Protein AF-A0A2H1WPH6-F1 (afdb_monomer)

Sequence (112 aa):
ERARAAAMGYDDPTCENVEATTVSFHKCLKEILSRVKCPWAAAIAYHQVIRLLDYPSSGPNKERLGIMVASHNEDTVRYAIQLMKEHDIKPEDKVVCFGQLLGMCDHITFPL

Radius of gyration: 18.38 Å; Cα contacts (8 Å, |Δi|>4): 73; chains: 1; bounding box: 43×42×44 Å

Secondary structure (DSSP, 8-state):
-HHHHHHHTS---S-SSHHHHHHHHHHHHHHHHHHHT--HHHHGGGHHHHTTS-----SS------EEEE---HHHHHHHHHHHHHTT--GGG--EEEE--TTS-HHHHTT-

Foldseek 3Di:
DVVVCVVVVHDDPDQPDPVSVLVVLLVVLLVQLVPQPPDVVVCVVVVPPCVVVPDDDDDPDDPHAADEAEDLPLVSVVSNVVSCVVSVNDVVVNRY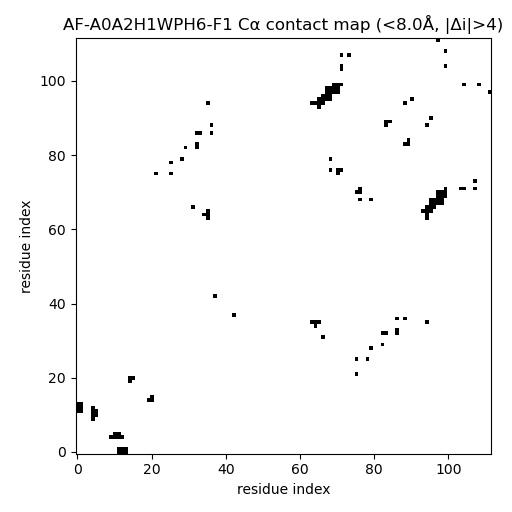HYHYDPPPNVVSVVVD

Solvent-accessible surface area (backbone atoms only — not comparable to full-atom values): 7209 Å² total; per-residue (Å²): 106,63,73,56,20,65,74,70,74,49,79,65,88,64,63,94,45,71,65,53,40,49,53,51,50,53,52,51,52,53,57,52,56,65,60,55,68,62,54,71,78,66,52,57,80,58,46,83,65,58,69,75,64,83,68,93,71,82,71,96,66,80,84,75,61,68,48,72,52,71,57,87,50,64,69,59,51,53,49,50,56,48,51,29,58,76,61,70,55,50,82,88,70,67,37,72,48,78,39,72,63,90,94,51,63,56,88,62,58,71,80,106

pLDDT: mean 82.09, std 20.55, range [41.25, 98.0]

Mean predicted aligned error: 8.99 Å

InterPro domains:
  IPR002872 Proline dehydrogenase domain [PF01619] (1-111)
  IPR015659 Proline oxidase family [PTHR13914] (1-112)
  IPR029041 FAD-linked oxidoreductase-like [SSF51730] (1-112)

Structure (mmCIF, N/CA/C/O backbone):
data_AF-A0A2H1WPH6-F1
#
_entry.id   AF-A0A2H1WPH6-F1
#
loop_
_atom_site.group_PDB
_atom_site.id
_atom_site.type_symbol
_atom_site.label_atom_id
_atom_site.label_alt_id
_atom_site.label_comp_id
_atom_site.label_asym_id
_atom_site.label_entity_id
_atom_site.label_seq_id
_atom_site.pdbx_PDB_ins_code
_atom_site.Cartn_x
_atom_site.Cartn_y
_atom_site.Cartn_z
_atom_site.occupancy
_atom_site.B_iso_or_equiv
_atom_site.auth_seq_id
_atom_site.auth_comp_id
_atom_site.auth_asym_id
_atom_site.auth_atom_id
_atom_site.pdbx_PDB_model_num
ATOM 1 N N . GLU A 1 1 ? 6.358 -6.375 -17.760 1.00 93.50 1 GLU A N 1
ATOM 2 C CA . GLU A 1 1 ? 6.005 -5.038 -18.297 1.00 93.50 1 GLU A CA 1
ATOM 3 C C . GLU A 1 1 ? 7.098 -4.349 -19.099 1.00 93.50 1 GLU A C 1
ATOM 5 O O . GLU A 1 1 ? 6.893 -4.204 -20.293 1.00 93.50 1 GLU A O 1
ATOM 10 N N . ARG A 1 2 ? 8.261 -3.985 -18.546 1.00 95.62 2 ARG A N 1
ATOM 11 C CA . ARG A 1 2 ? 9.302 -3.263 -19.317 1.00 95.62 2 ARG A CA 1
ATOM 12 C C . ARG A 1 2 ? 9.724 -3.947 -20.622 1.00 95.62 2 ARG A C 1
ATOM 14 O O . ARG A 1 2 ? 9.728 -3.332 -21.680 1.00 95.62 2 ARG A O 1
ATOM 21 N N . ALA A 1 3 ? 9.994 -5.253 -20.559 1.00 96.94 3 ALA A N 1
ATOM 22 C CA . ALA A 1 3 ? 10.317 -6.053 -21.744 1.00 96.94 3 ALA A CA 1
ATOM 23 C C . ALA A 1 3 ? 9.179 -6.055 -22.786 1.00 96.94 3 ALA A C 1
ATOM 25 O O . ALA A 1 3 ? 9.438 -6.048 -23.984 1.00 96.94 3 ALA A O 1
ATOM 26 N N . ARG A 1 4 ? 7.919 -6.015 -22.329 1.00 96.94 4 ARG A N 1
ATOM 27 C CA . ARG A 1 4 ? 6.733 -5.924 -23.193 1.00 96.94 4 ARG A CA 1
ATOM 28 C C . ARG A 1 4 ? 6.642 -4.550 -23.864 1.00 96.94 4 ARG A C 1
ATOM 30 O O . ARG A 1 4 ? 6.392 -4.497 -25.062 1.00 96.94 4 ARG A O 1
ATOM 37 N N . ALA A 1 5 ? 6.897 -3.473 -23.120 1.00 97.56 5 ALA A N 1
ATOM 38 C CA . ALA A 1 5 ? 6.926 -2.102 -23.634 1.00 97.56 5 ALA A CA 1
ATOM 39 C C . ALA A 1 5 ? 7.971 -1.936 -24.743 1.00 97.56 5 ALA A C 1
ATOM 41 O O . ALA A 1 5 ? 7.640 -1.496 -25.842 1.00 97.56 5 ALA A O 1
ATOM 42 N N . ALA A 1 6 ? 9.187 -2.439 -24.507 1.00 97.00 6 ALA A N 1
ATOM 43 C CA . ALA A 1 6 ? 10.256 -2.451 -25.504 1.00 97.00 6 ALA A CA 1
ATOM 44 C C . ALA A 1 6 ? 9.895 -3.266 -26.760 1.00 97.00 6 ALA A C 1
ATOM 46 O O . ALA A 1 6 ? 10.152 -2.818 -27.874 1.00 97.00 6 ALA A O 1
ATOM 47 N N . ALA A 1 7 ? 9.272 -4.439 -26.601 1.00 97.81 7 ALA A N 1
ATOM 48 C CA . ALA A 1 7 ? 8.879 -5.286 -27.730 1.00 97.81 7 ALA A CA 1
ATOM 49 C C . ALA A 1 7 ? 7.743 -4.688 -28.579 1.00 97.81 7 ALA A C 1
ATOM 51 O O . ALA A 1 7 ? 7.667 -4.950 -29.777 1.00 97.81 7 ALA A O 1
ATOM 52 N N . MET A 1 8 ? 6.850 -3.909 -27.965 1.00 97.12 8 MET A N 1
ATOM 53 C CA . MET A 1 8 ? 5.667 -3.336 -28.618 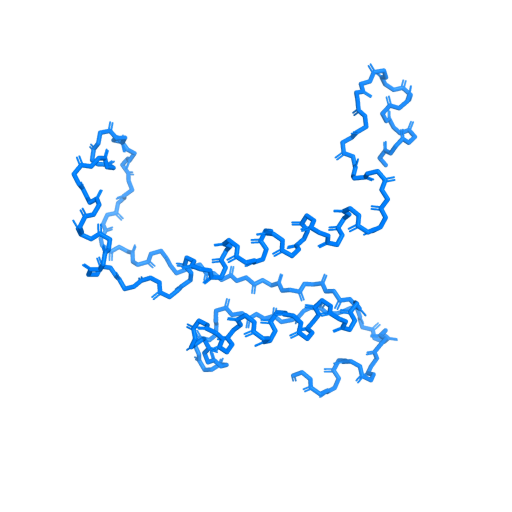1.00 97.12 8 MET A CA 1
ATOM 54 C C . MET A 1 8 ? 5.835 -1.860 -29.013 1.00 97.12 8 MET A C 1
ATOM 56 O O . MET A 1 8 ? 4.945 -1.311 -29.656 1.00 97.12 8 MET A O 1
ATOM 60 N N . GLY A 1 9 ? 6.946 -1.217 -28.638 1.00 97.25 9 GLY A N 1
ATOM 61 C CA . GLY A 1 9 ? 7.270 0.158 -29.023 1.00 97.25 9 GLY A CA 1
ATOM 62 C C . GLY A 1 9 ? 6.424 1.238 -28.341 1.00 97.25 9 GLY A C 1
ATOM 63 O O . GLY A 1 9 ? 6.202 2.284 -28.943 1.00 97.25 9 GLY A O 1
ATOM 64 N N . TYR A 1 10 ? 5.936 0.994 -27.120 1.00 97.56 10 TYR A N 1
ATOM 65 C CA . TYR A 1 10 ? 5.247 2.007 -26.309 1.00 97.56 10 TYR A CA 1
ATOM 66 C C . TYR A 1 10 ? 6.034 2.307 -25.026 1.00 97.56 10 TYR A C 1
ATOM 68 O O . TYR A 1 10 ? 6.897 1.524 -24.624 1.00 97.56 10 TYR A O 1
ATOM 76 N N . ASP A 1 11 ? 5.733 3.441 -24.391 1.00 97.06 11 ASP A N 1
ATOM 77 C CA . ASP A 1 11 ? 6.440 3.901 -23.193 1.00 97.06 11 ASP A CA 1
ATOM 78 C C . ASP A 1 11 ? 6.298 2.925 -22.016 1.00 97.06 11 ASP A C 1
ATOM 80 O O . ASP A 1 11 ? 5.245 2.325 -21.789 1.00 97.06 11 ASP A O 1
ATOM 84 N N . ASP A 1 12 ? 7.366 2.771 -21.232 1.00 96.56 12 ASP A N 1
ATOM 85 C CA . ASP A 1 12 ? 7.359 1.928 -20.037 1.00 96.56 12 ASP A CA 1
ATOM 86 C C . ASP A 1 12 ? 6.343 2.459 -19.006 1.00 96.56 12 ASP A C 1
ATOM 88 O O . ASP A 1 12 ? 6.509 3.570 -18.502 1.00 96.56 12 ASP A O 1
ATOM 92 N N . PRO A 1 13 ? 5.298 1.685 -18.652 1.00 95.94 13 PRO A N 1
ATOM 93 C CA . PRO A 1 13 ? 4.265 2.144 -17.730 1.00 95.94 13 PRO A CA 1
ATOM 94 C C . PRO A 1 13 ? 4.679 1.977 -16.261 1.00 95.94 13 PRO A C 1
ATOM 96 O O . PRO A 1 13 ? 3.915 2.326 -15.360 1.00 95.94 13 PRO A O 1
ATOM 99 N N . THR A 1 14 ? 5.835 1.364 -15.995 1.00 95.56 14 THR A N 1
ATOM 100 C CA . THR A 1 14 ? 6.304 1.092 -14.636 1.00 95.56 14 THR A CA 1
ATOM 101 C C . THR A 1 14 ? 7.135 2.248 -14.090 1.00 95.56 14 THR A C 1
ATOM 103 O O . THR A 1 14 ? 7.765 2.995 -14.831 1.00 95.56 14 THR A O 1
ATOM 106 N N . CYS A 1 15 ? 7.147 2.401 -12.765 1.00 96.38 15 CYS A N 1
ATOM 107 C CA . CYS A 1 15 ? 8.013 3.378 -12.108 1.00 96.38 15 CYS A CA 1
ATOM 108 C C . CYS A 1 15 ? 9.489 3.058 -12.374 1.00 96.38 15 CYS A C 1
ATOM 110 O O . CYS A 1 15 ? 9.861 1.886 -12.438 1.00 96.38 15 CYS A O 1
ATOM 112 N N . GLU A 1 16 ? 10.328 4.093 -12.453 1.00 95.50 16 GLU A N 1
ATOM 113 C CA . GLU A 1 16 ? 11.749 4.000 -12.817 1.00 95.50 16 GLU A CA 1
ATOM 114 C C . GLU A 1 16 ? 12.558 3.046 -11.927 1.00 95.50 16 GLU A C 1
ATOM 116 O O . GLU A 1 16 ? 13.401 2.310 -12.439 1.00 95.50 16 GLU A O 1
ATOM 121 N N . ASN A 1 17 ? 12.271 3.016 -10.624 1.00 96.31 17 ASN A N 1
ATOM 122 C CA . ASN A 1 17 ? 12.913 2.155 -9.633 1.00 96.31 17 ASN A CA 1
ATOM 123 C C . ASN A 1 17 ? 11.960 1.838 -8.459 1.00 96.31 17 ASN A C 1
ATOM 125 O O . ASN A 1 17 ? 10.783 2.229 -8.440 1.00 96.31 17 ASN A O 1
ATOM 129 N N . VAL A 1 18 ? 12.456 1.071 -7.486 1.00 94.88 18 VAL A N 1
ATOM 130 C CA . VAL A 1 18 ? 11.671 0.602 -6.333 1.00 94.88 18 VAL A CA 1
ATOM 131 C C . VAL A 1 18 ? 11.316 1.767 -5.403 1.00 94.88 18 VAL A C 1
ATOM 133 O O . VAL A 1 18 ? 10.210 1.821 -4.859 1.00 94.88 18 VAL A O 1
ATOM 136 N N . GLU A 1 19 ? 12.204 2.745 -5.273 1.00 96.94 19 GLU A N 1
ATOM 137 C CA . GLU A 1 19 ? 12.017 3.947 -4.463 1.00 96.94 19 GLU A CA 1
ATOM 138 C C . GLU A 1 19 ? 10.880 4.807 -5.030 1.00 96.94 19 GLU A C 1
ATOM 140 O O . GLU A 1 19 ? 9.953 5.173 -4.306 1.00 96.94 19 GLU A O 1
ATOM 145 N N . ALA A 1 20 ? 10.878 5.046 -6.344 1.00 97.69 20 ALA A N 1
ATOM 146 C CA . ALA A 1 20 ? 9.805 5.745 -7.048 1.00 97.69 20 ALA A CA 1
ATOM 147 C C . ALA A 1 20 ? 8.466 5.003 -6.918 1.00 97.69 20 ALA A C 1
ATOM 149 O O . ALA A 1 20 ? 7.421 5.629 -6.724 1.00 97.69 20 ALA A O 1
ATOM 150 N N . THR A 1 21 ? 8.499 3.667 -6.950 1.00 97.19 21 THR A N 1
ATOM 151 C CA . THR A 1 21 ? 7.311 2.835 -6.700 1.00 97.19 21 THR A CA 1
ATOM 152 C C . THR A 1 21 ? 6.788 3.041 -5.280 1.00 97.19 21 THR A C 1
ATOM 154 O O . THR A 1 21 ? 5.588 3.226 -5.093 1.00 97.19 21 THR A O 1
ATOM 157 N N . THR A 1 22 ? 7.679 3.075 -4.287 1.00 97.88 22 THR A N 1
ATOM 158 C CA . THR A 1 22 ? 7.328 3.305 -2.877 1.00 97.88 22 THR A CA 1
ATOM 159 C C . THR A 1 22 ? 6.699 4.683 -2.687 1.00 97.88 22 THR A C 1
ATOM 161 O O . THR A 1 22 ? 5.632 4.793 -2.086 1.00 97.88 22 THR A O 1
ATOM 164 N N . VAL A 1 23 ? 7.292 5.728 -3.275 1.00 98.00 23 VAL A N 1
ATOM 165 C CA . VAL A 1 23 ? 6.753 7.099 -3.241 1.00 98.00 23 VAL A CA 1
ATOM 166 C C . VAL A 1 23 ? 5.366 7.164 -3.884 1.00 98.00 23 VAL A C 1
ATOM 168 O O . VAL A 1 23 ? 4.446 7.753 -3.314 1.00 98.00 23 VAL A O 1
ATOM 171 N N . SER A 1 24 ? 5.192 6.538 -5.049 1.00 97.88 24 SER A N 1
ATOM 172 C CA . SER A 1 24 ? 3.899 6.470 -5.737 1.00 97.88 24 SER A CA 1
ATOM 173 C C . SER A 1 24 ? 2.847 5.730 -4.898 1.00 97.88 24 SER A C 1
ATOM 175 O O . SER A 1 24 ? 1.731 6.225 -4.718 1.00 97.88 24 SER A O 1
ATOM 177 N N . PHE A 1 25 ? 3.224 4.595 -4.300 1.00 97.81 25 PHE A N 1
ATOM 178 C CA . PHE A 1 25 ? 2.367 3.804 -3.416 1.00 97.81 25 PHE A CA 1
ATOM 179 C C . PHE A 1 25 ? 1.927 4.612 -2.190 1.00 97.81 25 PHE A C 1
ATOM 181 O O . PHE A 1 25 ? 0.734 4.693 -1.899 1.00 97.81 25 PHE A O 1
ATOM 188 N N . HIS A 1 26 ? 2.870 5.258 -1.496 1.00 98.00 26 HIS A N 1
ATOM 189 C CA . HIS A 1 26 ? 2.594 6.080 -0.311 1.00 98.00 26 HIS A CA 1
ATOM 190 C C . HIS A 1 26 ? 1.702 7.278 -0.649 1.00 98.00 26 HIS A C 1
ATOM 192 O O . HIS A 1 26 ? 0.769 7.576 0.098 1.00 98.00 26 HIS A O 1
ATOM 198 N N . LYS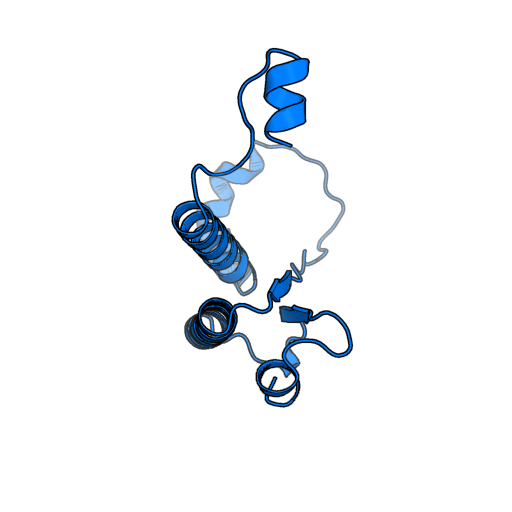 A 1 27 ? 1.922 7.922 -1.802 1.00 97.38 27 LYS A N 1
ATOM 199 C CA . LYS A 1 27 ? 1.073 9.018 -2.292 1.00 97.38 27 LYS A CA 1
ATOM 200 C C . LYS A 1 27 ? -0.366 8.555 -2.532 1.00 97.38 27 LYS A C 1
ATOM 202 O O . LYS A 1 27 ? -1.298 9.230 -2.100 1.00 97.38 27 LYS A O 1
ATOM 207 N N . CYS A 1 28 ? -0.542 7.409 -3.190 1.00 95.75 28 CYS A N 1
ATOM 208 C CA . CYS A 1 28 ? -1.858 6.823 -3.444 1.00 95.75 28 CYS A CA 1
ATOM 209 C C . CYS A 1 28 ? -2.573 6.461 -2.135 1.00 95.75 28 CYS A C 1
ATOM 211 O O . CYS A 1 28 ? -3.723 6.843 -1.922 1.00 95.75 28 CYS A O 1
ATOM 213 N N . LEU A 1 29 ? -1.864 5.790 -1.225 1.00 95.00 29 LEU A N 1
ATOM 214 C CA . LEU A 1 29 ? -2.388 5.383 0.073 1.00 95.00 29 LEU A CA 1
ATOM 215 C C . LEU A 1 29 ? -2.867 6.581 0.903 1.00 95.00 29 LEU A C 1
ATOM 217 O O . LEU A 1 29 ? -3.980 6.558 1.428 1.00 95.00 29 LEU A O 1
ATOM 221 N N . LYS A 1 30 ? -2.054 7.640 0.982 1.00 94.12 30 LYS A N 1
ATOM 222 C CA . LYS A 1 30 ? -2.405 8.879 1.682 1.00 94.12 30 LYS A CA 1
ATOM 223 C C . LYS A 1 30 ? -3.655 9.531 1.096 1.00 94.12 30 LYS A C 1
ATOM 225 O O . LYS A 1 30 ? -4.554 9.910 1.843 1.00 94.12 30 LYS A O 1
ATOM 230 N N . GLU A 1 31 ? -3.729 9.636 -0.229 1.00 91.31 31 GLU A N 1
ATOM 231 C CA . GLU A 1 31 ? -4.888 10.229 -0.900 1.00 91.31 31 GLU A CA 1
ATOM 232 C C . GLU A 1 31 ? -6.162 9.421 -0.623 1.00 91.31 31 GLU A C 1
ATOM 234 O O . GLU A 1 31 ? -7.186 9.986 -0.243 1.00 91.31 31 GLU A O 1
ATOM 239 N N . ILE A 1 32 ? -6.093 8.092 -0.739 1.00 89.12 32 ILE A N 1
ATOM 240 C CA . ILE A 1 32 ? -7.236 7.212 -0.482 1.00 89.12 32 ILE A CA 1
ATOM 241 C C . ILE A 1 32 ? -7.696 7.318 0.975 1.00 89.12 32 ILE A C 1
ATOM 243 O O . ILE A 1 32 ? -8.878 7.565 1.216 1.00 89.12 32 ILE A O 1
ATOM 247 N N . LEU A 1 33 ? -6.788 7.180 1.948 1.00 88.06 33 LEU A N 1
ATOM 248 C CA . LEU A 1 33 ? -7.148 7.215 3.371 1.00 88.06 33 LEU A CA 1
ATOM 249 C C . LEU A 1 33 ? -7.729 8.567 3.798 1.00 88.06 33 LEU A C 1
ATOM 251 O O . LEU A 1 33 ? -8.652 8.594 4.613 1.00 88.06 33 LEU A O 1
ATOM 255 N N . SER A 1 34 ? -7.298 9.671 3.178 1.00 85.38 34 SER A N 1
ATOM 256 C CA . SER A 1 34 ? -7.890 10.992 3.428 1.00 85.38 34 SER A CA 1
ATOM 257 C C . SER A 1 34 ? -9.379 11.082 3.054 1.00 85.38 34 SER A C 1
ATOM 259 O O . SER A 1 34 ? -10.118 11.891 3.618 1.00 85.38 34 SER A O 1
ATOM 261 N N . ARG A 1 35 ? -9.845 10.214 2.145 1.00 82.56 35 ARG A N 1
ATOM 262 C CA . ARG A 1 35 ? -11.236 10.159 1.673 1.00 82.56 35 ARG A CA 1
ATOM 263 C C . ARG A 1 35 ? -12.099 9.161 2.450 1.00 82.56 35 ARG A C 1
ATOM 265 O O . ARG A 1 35 ? -13.319 9.276 2.408 1.00 82.56 35 ARG A O 1
ATOM 272 N N . VAL A 1 36 ? -11.498 8.220 3.186 1.00 77.94 36 VAL A N 1
ATOM 273 C CA . VAL A 1 36 ? -12.217 7.134 3.886 1.00 77.94 36 VAL A CA 1
ATOM 274 C C . VAL A 1 36 ? -13.134 7.649 5.001 1.00 77.94 36 VAL A C 1
ATOM 276 O O . VAL A 1 36 ? -14.249 7.152 5.149 1.00 77.94 36 VAL A O 1
ATOM 279 N N . LYS A 1 37 ? -12.698 8.650 5.780 1.00 64.75 37 LYS A N 1
ATOM 280 C CA . LYS A 1 37 ? -13.458 9.163 6.937 1.00 64.75 37 LYS A CA 1
ATOM 281 C C . LYS A 1 37 ? -14.125 10.518 6.744 1.00 64.75 37 LYS A C 1
ATOM 283 O O . LYS A 1 37 ? -14.667 11.041 7.715 1.00 64.75 37 LYS A O 1
ATOM 288 N N . CYS A 1 38 ? -14.128 11.086 5.536 1.00 53.75 38 CYS A N 1
ATOM 289 C CA . CYS A 1 38 ? -14.698 12.416 5.325 1.00 53.75 38 CYS A CA 1
ATOM 290 C C . CYS A 1 38 ? -16.174 12.434 5.781 1.00 53.75 38 CYS A C 1
ATOM 292 O O . CYS A 1 38 ? -17.010 11.744 5.185 1.00 53.75 38 CYS A O 1
ATOM 294 N N . PRO A 1 39 ? -16.531 13.171 6.853 1.00 48.94 39 PRO A N 1
ATOM 295 C CA . PRO A 1 39 ? -17.917 13.290 7.259 1.00 48.9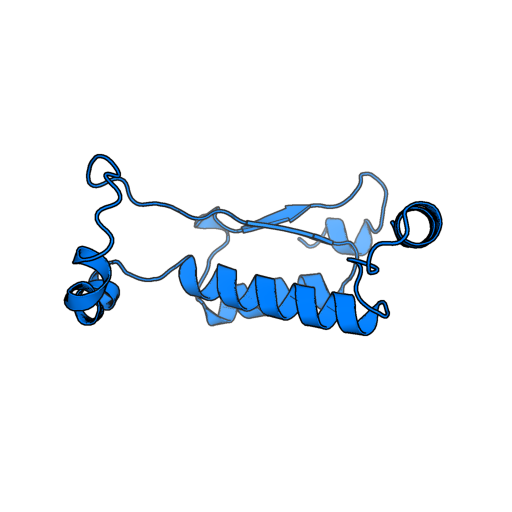4 39 PRO A CA 1
ATOM 296 C C . PRO A 1 39 ? -18.649 14.002 6.129 1.00 48.94 39 PRO A C 1
ATOM 298 O O . PRO A 1 39 ? -18.250 15.093 5.725 1.00 48.94 39 PRO A O 1
ATOM 301 N N . TRP A 1 40 ? -19.739 13.414 5.639 1.00 47.47 40 TRP A N 1
ATOM 302 C CA . TRP A 1 40 ? -20.605 14.016 4.620 1.00 47.47 40 TRP A CA 1
ATOM 303 C C . TRP A 1 40 ? -20.950 15.491 4.921 1.00 47.47 40 TRP A C 1
ATOM 305 O O . TRP A 1 40 ? -21.108 16.272 3.992 1.00 47.47 40 TRP A O 1
ATOM 315 N N . ALA A 1 41 ? -20.973 15.896 6.199 1.00 42.69 41 ALA A N 1
ATOM 316 C CA . ALA A 1 41 ? -21.185 17.271 6.652 1.00 42.69 41 ALA A CA 1
ATOM 317 C C . ALA A 1 41 ? -20.097 18.275 6.204 1.00 42.69 41 ALA A C 1
ATOM 319 O O . ALA A 1 41 ? -20.419 19.433 5.951 1.00 42.69 41 ALA A O 1
ATOM 320 N N . ALA A 1 42 ? -18.834 17.859 6.057 1.00 45.38 42 ALA A N 1
ATOM 321 C CA . ALA A 1 42 ? -17.752 18.723 5.567 1.00 45.38 42 ALA A CA 1
ATOM 322 C C . ALA A 1 42 ? -17.765 18.859 4.031 1.00 45.38 42 ALA A C 1
ATOM 324 O O . ALA A 1 42 ? -17.424 19.911 3.493 1.00 45.38 42 ALA A O 1
ATOM 325 N N . ALA A 1 43 ? -18.234 17.828 3.319 1.00 46.59 43 ALA A N 1
ATOM 326 C CA . ALA A 1 43 ? -18.394 17.860 1.865 1.00 46.59 43 ALA A CA 1
ATOM 327 C C . ALA A 1 43 ? -19.540 18.786 1.402 1.00 46.59 43 ALA A C 1
ATOM 329 O O . ALA A 1 43 ? -19.523 19.248 0.261 1.00 46.59 43 ALA A O 1
ATOM 330 N N . ILE A 1 44 ? -20.496 19.125 2.282 1.00 46.88 44 ILE A N 1
ATOM 331 C CA . ILE A 1 44 ? -21.565 20.099 1.983 1.00 46.88 44 ILE A CA 1
ATOM 332 C C . ILE A 1 44 ? -20.981 21.485 1.664 1.00 46.88 44 ILE A C 1
ATOM 334 O O . ILE A 1 44 ? -21.508 22.175 0.793 1.00 46.88 44 ILE A O 1
ATOM 338 N N . ALA A 1 45 ? -19.848 21.865 2.267 1.00 47.72 45 ALA A N 1
ATOM 339 C CA . ALA A 1 45 ? -19.187 23.140 1.971 1.00 47.72 45 ALA A CA 1
ATOM 340 C C . ALA A 1 45 ? -18.625 23.222 0.533 1.00 47.72 45 ALA A C 1
ATOM 342 O O . ALA A 1 45 ? -18.499 24.315 -0.011 1.00 47.72 45 ALA A O 1
ATOM 343 N N . TYR A 1 46 ? -18.353 22.080 -0.112 1.00 43.88 46 TYR A N 1
ATOM 344 C CA . TYR A 1 46 ? -17.867 21.991 -1.500 1.00 43.88 46 TYR A CA 1
ATOM 345 C C . TYR A 1 46 ? -18.947 21.535 -2.500 1.00 43.88 46 TYR A C 1
ATOM 347 O O . TYR A 1 46 ? -18.689 21.392 -3.699 1.00 43.88 46 TYR A O 1
ATOM 355 N N . HIS A 1 47 ? -20.184 21.342 -2.036 1.00 47.75 47 HIS A N 1
ATOM 356 C CA . HIS A 1 47 ? -21.273 20.736 -2.807 1.00 47.75 47 HIS A CA 1
ATOM 357 C C . HIS A 1 47 ? -21.810 21.615 -3.951 1.00 47.75 47 HIS A C 1
ATOM 359 O O . HIS A 1 47 ? -22.581 21.140 -4.782 1.00 47.75 47 HIS A O 1
ATOM 365 N N . GLN A 1 48 ? -21.395 22.883 -4.044 1.00 43.66 48 GLN A N 1
ATOM 366 C CA . GLN A 1 48 ? -21.867 23.773 -5.107 1.00 43.66 48 GLN A CA 1
ATOM 367 C C . GLN A 1 48 ? -21.190 23.524 -6.468 1.00 43.66 48 GLN A C 1
ATOM 369 O O . GLN A 1 48 ? -21.771 23.869 -7.491 1.00 43.66 48 GLN A O 1
ATOM 374 N N . VAL A 1 49 ? -20.016 22.878 -6.510 1.00 46.12 49 VAL A N 1
ATOM 375 C CA . VAL A 1 49 ? -19.291 22.611 -7.773 1.00 46.12 49 VAL A CA 1
ATOM 376 C C . VAL A 1 49 ? -19.553 21.202 -8.321 1.00 46.12 49 VAL A C 1
ATOM 378 O O . VAL A 1 49 ? -19.648 21.025 -9.532 1.00 46.12 49 VAL A O 1
ATOM 381 N N . ILE A 1 50 ? -19.745 20.196 -7.459 1.00 49.41 50 ILE A N 1
ATOM 382 C CA . ILE A 1 50 ? -19.896 18.789 -7.890 1.00 49.41 50 ILE A CA 1
ATOM 383 C C . ILE A 1 50 ? -21.277 18.492 -8.506 1.00 49.41 50 ILE A C 1
ATOM 385 O O . ILE A 1 50 ? -21.398 17.577 -9.313 1.00 49.41 50 ILE A O 1
ATOM 389 N N . ARG A 1 51 ? -22.301 19.316 -8.241 1.00 45.72 51 ARG A N 1
ATOM 390 C CA . ARG A 1 51 ? -23.627 19.201 -8.884 1.00 45.72 51 ARG A CA 1
ATOM 391 C C . ARG A 1 51 ? -23.631 19.409 -10.407 1.00 45.72 51 ARG A C 1
ATOM 393 O O . ARG A 1 51 ? -24.637 19.105 -11.031 1.00 45.72 51 ARG A O 1
ATOM 400 N N . LEU A 1 52 ? -22.556 19.936 -11.000 1.00 46.88 52 LEU A N 1
ATOM 401 C CA . LEU A 1 52 ? -22.467 20.152 -12.452 1.00 46.88 52 LEU A CA 1
ATOM 402 C C . LEU A 1 52 ? -21.981 18.918 -13.226 1.00 46.88 52 LEU A C 1
ATOM 404 O O . LEU A 1 52 ? -22.120 18.874 -14.446 1.00 46.88 52 LEU A O 1
ATOM 408 N N . LEU A 1 53 ? -21.428 17.917 -12.538 1.00 47.97 53 LEU A N 1
ATOM 409 C CA . LEU A 1 53 ? -21.113 16.621 -13.130 1.00 47.97 53 LEU A CA 1
ATOM 410 C C . LEU A 1 53 ? -22.258 15.674 -12.786 1.00 47.97 53 LEU A C 1
ATOM 412 O O . LEU A 1 53 ? -22.208 14.930 -11.810 1.00 47.97 53 LEU A O 1
ATOM 416 N N . ASP A 1 54 ? -23.319 15.784 -13.577 1.00 43.44 54 ASP A N 1
ATOM 417 C CA . ASP A 1 54 ? -24.566 15.027 -13.488 1.00 43.44 54 ASP A CA 1
ATOM 418 C C . ASP A 1 54 ? -24.313 13.539 -13.827 1.00 43.44 54 ASP A C 1
ATOM 420 O O . ASP A 1 54 ? -24.655 13.042 -14.899 1.00 43.44 54 ASP A O 1
ATOM 424 N N . TYR A 1 55 ? -23.611 12.825 -12.939 1.00 43.25 55 TYR A N 1
ATOM 425 C CA . TYR A 1 55 ? -23.505 11.369 -12.966 1.00 43.25 55 TYR A CA 1
ATOM 426 C C . TYR A 1 55 ? -24.638 10.807 -12.099 1.00 43.25 55 TYR A C 1
ATOM 428 O O . TYR A 1 55 ? -24.631 11.013 -10.881 1.00 43.25 55 TYR A O 1
ATOM 436 N N . PRO A 1 56 ? -25.633 10.119 -12.685 1.00 42.47 56 PRO A N 1
ATOM 437 C CA . PRO A 1 56 ? -26.798 9.662 -11.949 1.00 42.47 56 PRO A CA 1
ATOM 438 C C . PRO A 1 56 ? -26.414 8.434 -11.118 1.00 42.47 56 PRO A C 1
ATOM 440 O O . PRO A 1 56 ? -26.605 7.298 -11.546 1.00 42.47 56 PRO A O 1
ATOM 443 N N . SER A 1 57 ? -25.865 8.647 -9.921 1.00 42.78 57 SER A N 1
ATOM 444 C CA . SER A 1 57 ? -25.752 7.584 -8.922 1.00 42.78 57 SER A CA 1
ATOM 445 C C . SER A 1 57 ? -26.970 7.632 -8.005 1.00 42.78 57 SER A C 1
ATOM 447 O O . SER A 1 57 ? -27.244 8.596 -7.292 1.00 42.78 57 SER A O 1
ATOM 449 N N . SER A 1 58 ? -27.755 6.574 -8.108 1.00 42.66 58 SER A N 1
ATOM 450 C CA . SER A 1 58 ? -28.975 6.274 -7.377 1.00 42.66 58 SER A CA 1
ATOM 451 C C . SER A 1 58 ? -28.826 6.362 -5.847 1.00 42.66 58 SER A C 1
ATOM 453 O O . SER A 1 58 ? -28.200 5.502 -5.232 1.00 42.66 58 SER A O 1
ATOM 455 N N . GLY A 1 59 ? -29.529 7.316 -5.226 1.00 41.25 59 GLY A N 1
ATOM 456 C CA . GLY A 1 59 ? -29.946 7.279 -3.815 1.00 41.25 59 GLY A CA 1
ATOM 457 C C . GLY A 1 59 ? -28.874 7.593 -2.752 1.00 41.25 59 GLY A C 1
ATOM 458 O O . GLY A 1 59 ? -27.691 7.693 -3.058 1.00 41.25 59 GLY A O 1
ATOM 459 N N . PRO A 1 60 ? -29.272 7.758 -1.471 1.00 44.53 60 PRO A N 1
ATOM 460 C CA . PRO A 1 60 ? -28.393 8.125 -0.355 1.00 44.53 60 PRO A CA 1
ATOM 461 C C . PRO A 1 60 ? -27.564 6.922 0.126 1.00 44.53 60 PRO A C 1
ATOM 463 O O . PRO A 1 60 ? -27.583 6.558 1.305 1.00 44.53 60 PRO A O 1
ATOM 466 N N . ASN A 1 61 ? -26.860 6.263 -0.791 1.00 41.91 61 ASN A N 1
ATOM 467 C CA . ASN A 1 61 ? -25.954 5.178 -0.459 1.00 41.91 61 ASN A CA 1
ATOM 468 C C . ASN A 1 61 ? -24.586 5.774 -0.124 1.00 41.91 61 ASN A C 1
ATOM 470 O O . ASN A 1 61 ? -23.903 6.337 -0.970 1.00 41.91 61 ASN A O 1
ATOM 474 N N . LYS A 1 62 ? -24.217 5.685 1.156 1.00 51.19 62 LYS A N 1
ATOM 475 C CA . LYS A 1 62 ? -22.901 6.056 1.684 1.00 51.19 62 LYS A CA 1
ATOM 476 C C . LYS A 1 62 ? -21.844 5.238 0.941 1.00 51.19 62 LYS A C 1
ATOM 478 O O . LYS A 1 62 ? -21.654 4.072 1.282 1.00 51.19 62 LYS A O 1
ATOM 483 N N . GLU A 1 63 ? -21.180 5.811 -0.055 1.00 54.84 63 GLU A N 1
ATOM 484 C CA . GLU A 1 63 ? -20.056 5.158 -0.729 1.00 54.84 63 GLU A CA 1
ATOM 485 C C . GLU A 1 63 ? -18.915 4.987 0.285 1.00 54.84 63 GLU A C 1
ATOM 487 O O . GLU A 1 63 ? -18.124 5.889 0.549 1.00 54.84 63 GLU A O 1
ATOM 492 N N . ARG A 1 64 ? -18.903 3.834 0.959 1.00 65.38 64 ARG A N 1
ATOM 493 C CA . ARG A 1 64 ? -17.868 3.449 1.917 1.00 65.38 64 ARG A CA 1
ATOM 494 C C . ARG A 1 64 ? -16.705 2.871 1.127 1.00 65.38 64 ARG 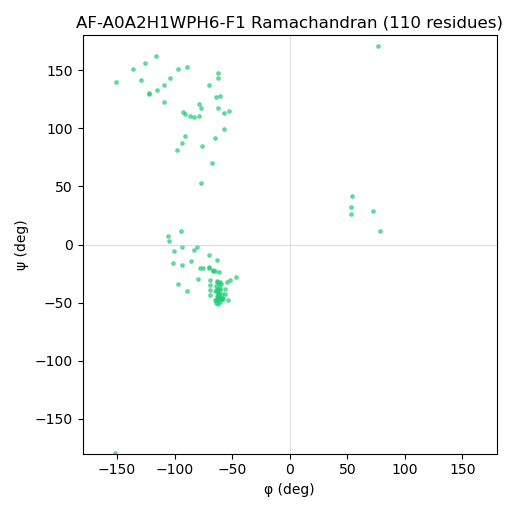A C 1
ATOM 496 O O . ARG A 1 64 ? -16.816 1.781 0.574 1.00 65.38 64 ARG A O 1
ATOM 503 N N . LEU A 1 65 ? -15.602 3.608 1.079 1.00 78.69 65 LEU A N 1
ATOM 504 C CA . LEU A 1 65 ? -14.365 3.151 0.462 1.00 78.69 65 LEU A CA 1
ATOM 505 C C . LEU A 1 65 ? -13.636 2.198 1.416 1.00 78.69 65 LEU A C 1
ATOM 507 O O . LEU A 1 65 ? -13.304 2.576 2.538 1.00 78.69 65 LEU A O 1
ATOM 511 N N . GLY A 1 66 ? -13.402 0.968 0.962 1.00 86.12 66 GLY A N 1
ATOM 512 C CA . GLY A 1 66 ? -12.517 0.008 1.617 1.00 86.12 66 GLY A CA 1
ATOM 513 C C . GLY A 1 66 ? -11.197 -0.104 0.859 1.00 86.12 66 GLY A C 1
ATOM 514 O O . GLY A 1 66 ? -11.188 -0.049 -0.371 1.00 86.12 66 GLY A O 1
ATOM 515 N N . ILE A 1 67 ? -10.089 -0.271 1.575 1.00 92.38 67 ILE A N 1
ATOM 516 C CA . ILE A 1 67 ? -8.752 -0.436 0.994 1.00 92.38 67 ILE A CA 1
ATOM 517 C C . ILE A 1 67 ? -8.053 -1.664 1.576 1.00 92.38 67 ILE A C 1
ATOM 519 O O . ILE A 1 67 ? -8.129 -1.932 2.773 1.00 92.38 67 ILE A O 1
ATOM 523 N N . MET A 1 68 ? -7.326 -2.378 0.715 1.00 95.12 68 MET A N 1
ATOM 524 C CA . MET A 1 68 ? -6.385 -3.418 1.114 1.00 95.12 68 MET A CA 1
ATOM 525 C C . MET A 1 68 ? -4.949 -2.958 0.870 1.00 95.12 68 MET A C 1
ATOM 527 O O . MET A 1 68 ? -4.576 -2.646 -0.262 1.00 95.12 68 MET A O 1
ATOM 531 N N . VAL A 1 69 ? -4.129 -2.956 1.918 1.00 96.88 69 VAL A N 1
ATOM 532 C CA . VAL A 1 69 ? -2.686 -2.716 1.837 1.00 96.88 69 VAL A CA 1
ATOM 533 C C . VAL A 1 69 ? -1.991 -4.063 1.656 1.00 96.88 69 VAL A C 1
ATOM 535 O O . VAL A 1 69 ? -1.717 -4.773 2.622 1.00 96.88 69 VAL A O 1
ATOM 538 N N . ALA A 1 70 ? -1.741 -4.437 0.402 1.00 96.81 70 ALA A N 1
ATOM 539 C CA . ALA A 1 70 ? -1.074 -5.688 0.050 1.00 96.81 70 ALA A CA 1
ATOM 540 C C . ALA A 1 70 ? 0.441 -5.472 -0.103 1.00 96.81 70 ALA A C 1
ATOM 542 O O . ALA A 1 70 ? 0.916 -5.150 -1.192 1.00 96.81 70 ALA A O 1
ATOM 543 N N . SER A 1 71 ? 1.196 -5.580 0.993 1.00 96.50 71 SER A N 1
ATOM 544 C CA . SER A 1 71 ? 2.640 -5.318 0.985 1.00 96.50 71 SER A CA 1
ATOM 545 C C . SER A 1 71 ? 3.395 -6.132 2.035 1.00 96.50 71 SER A C 1
ATOM 547 O O . SER A 1 71 ? 2.961 -6.257 3.177 1.00 96.50 71 SER A O 1
ATOM 549 N N . HIS A 1 72 ? 4.569 -6.636 1.646 1.00 95.62 72 HIS A N 1
ATOM 550 C CA . HIS A 1 72 ? 5.569 -7.229 2.546 1.00 95.62 72 HIS A CA 1
ATOM 551 C C . HIS A 1 72 ? 6.629 -6.225 3.012 1.00 95.62 72 HIS A C 1
ATOM 553 O O . HIS A 1 72 ? 7.524 -6.572 3.775 1.00 95.62 72 HIS A O 1
ATOM 559 N N . ASN A 1 73 ? 6.562 -4.982 2.538 1.00 95.38 73 ASN A N 1
ATOM 560 C CA . ASN A 1 73 ? 7.485 -3.939 2.951 1.00 95.38 73 ASN A CA 1
ATOM 561 C C . ASN A 1 73 ? 7.047 -3.397 4.322 1.00 95.38 73 ASN A C 1
ATOM 563 O O . ASN A 1 73 ? 6.011 -2.735 4.428 1.00 95.38 73 ASN A O 1
ATOM 567 N N . GLU A 1 74 ? 7.836 -3.690 5.357 1.00 96.06 74 GLU A N 1
ATOM 568 C CA . GLU A 1 74 ? 7.543 -3.316 6.743 1.00 96.06 74 GLU A CA 1
ATOM 569 C C . GLU A 1 74 ? 7.339 -1.803 6.910 1.00 96.06 74 GLU A C 1
ATOM 571 O O . GLU A 1 74 ? 6.384 -1.381 7.562 1.00 96.06 74 GLU A O 1
ATOM 576 N N . ASP A 1 75 ? 8.168 -0.979 6.266 1.00 96.94 75 ASP A N 1
ATOM 577 C CA . ASP A 1 75 ? 8.058 0.482 6.337 1.00 96.94 75 ASP A CA 1
ATOM 578 C C . ASP A 1 75 ? 6.738 0.982 5.740 1.00 96.94 75 ASP A C 1
ATOM 580 O O . ASP A 1 75 ? 6.097 1.879 6.285 1.00 96.94 75 ASP A O 1
ATOM 584 N N . THR A 1 76 ? 6.278 0.365 4.651 1.00 97.25 76 THR A N 1
ATOM 585 C CA . THR A 1 76 ? 4.991 0.686 4.017 1.00 97.25 76 THR A CA 1
ATOM 586 C C . THR A 1 76 ? 3.812 0.267 4.888 1.00 97.25 76 THR A C 1
ATOM 588 O O . THR A 1 76 ? 2.830 1.004 4.990 1.00 97.25 76 THR A O 1
ATOM 591 N N . VAL A 1 77 ? 3.912 -0.885 5.551 1.00 97.12 77 VAL A N 1
ATOM 592 C CA . VAL A 1 77 ? 2.903 -1.347 6.511 1.00 97.12 77 VAL A CA 1
ATOM 593 C C . VAL A 1 77 ? 2.830 -0.399 7.712 1.00 97.12 77 VAL A C 1
ATOM 595 O O . VAL A 1 77 ? 1.748 0.073 8.064 1.00 97.12 77 VAL A O 1
ATOM 598 N N . ARG A 1 78 ? 3.980 -0.034 8.292 1.00 96.88 78 ARG A N 1
ATOM 599 C CA . ARG A 1 78 ? 4.069 0.949 9.384 1.00 96.88 78 ARG A CA 1
ATOM 600 C C . ARG A 1 78 ? 3.510 2.309 8.965 1.00 96.88 78 ARG A C 1
ATOM 602 O O . ARG A 1 78 ? 2.763 2.918 9.730 1.00 96.88 78 ARG A O 1
ATOM 609 N N . TYR A 1 79 ? 3.817 2.762 7.750 1.00 97.62 79 TYR A N 1
ATOM 610 C CA . TYR A 1 79 ? 3.294 4.010 7.195 1.00 97.62 79 TYR A CA 1
ATOM 611 C C . TYR A 1 79 ? 1.765 3.989 7.050 1.00 97.62 79 TYR A C 1
ATOM 613 O O . TYR A 1 79 ? 1.098 4.953 7.421 1.00 97.62 79 TYR A O 1
ATOM 621 N N . ALA A 1 80 ? 1.185 2.877 6.592 1.00 96.62 80 ALA A N 1
ATOM 622 C CA . ALA A 1 80 ? -0.266 2.717 6.518 1.00 96.62 80 ALA A CA 1
ATOM 623 C C . ALA A 1 80 ? -0.936 2.799 7.897 1.00 96.62 80 ALA A C 1
ATOM 625 O O . ALA A 1 80 ? -1.910 3.532 8.064 1.00 96.62 80 ALA A O 1
ATOM 626 N N . ILE A 1 81 ? -0.385 2.101 8.896 1.00 96.00 81 ILE A N 1
ATOM 627 C CA . ILE A 1 81 ? -0.874 2.149 10.283 1.00 96.00 81 ILE A CA 1
ATOM 628 C C . ILE A 1 81 ? -0.774 3.576 10.840 1.00 96.00 81 ILE A C 1
ATOM 630 O O . ILE A 1 81 ? -1.671 4.035 11.548 1.00 96.00 81 ILE A O 1
ATOM 634 N N . GLN A 1 82 ? 0.300 4.295 10.514 1.00 96.88 82 GLN A N 1
ATOM 635 C CA . GLN A 1 82 ? 0.473 5.688 10.912 1.00 96.88 82 GLN A CA 1
ATOM 636 C C . GLN A 1 82 ? -0.602 6.592 10.289 1.00 96.88 82 GLN A C 1
ATOM 638 O O . GLN A 1 82 ? -1.246 7.348 11.014 1.00 96.88 82 GLN A O 1
ATOM 643 N N . LEU A 1 83 ? -0.876 6.459 8.988 1.00 95.06 83 LEU A N 1
ATOM 644 C CA . LEU A 1 83 ? -1.954 7.202 8.326 1.00 95.06 83 LEU A CA 1
ATOM 645 C C . LEU A 1 83 ? -3.336 6.859 8.899 1.00 95.06 83 LEU A C 1
ATOM 647 O O . LEU A 1 83 ? -4.167 7.749 9.064 1.00 95.06 83 LEU A O 1
ATOM 651 N N . MET A 1 84 ? -3.589 5.593 9.245 1.00 94.19 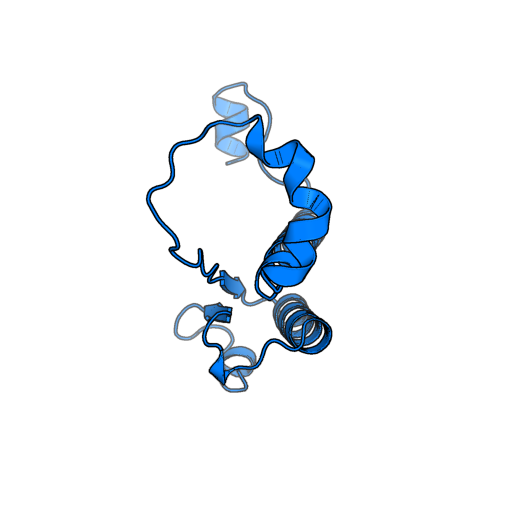84 MET A N 1
ATOM 652 C CA . MET A 1 84 ? -4.828 5.208 9.928 1.00 94.19 84 MET A CA 1
ATOM 653 C C . MET A 1 84 ? -4.993 5.973 11.244 1.00 94.19 84 MET A C 1
ATOM 655 O O . MET A 1 84 ? -6.058 6.536 11.481 1.00 94.19 84 MET A O 1
ATOM 659 N N . LYS A 1 85 ? -3.936 6.062 12.064 1.00 93.75 85 LYS A N 1
ATOM 660 C CA . LYS A 1 85 ? -3.951 6.836 13.317 1.00 93.75 85 LYS A CA 1
ATOM 661 C C . LYS A 1 85 ? -4.180 8.328 13.072 1.00 93.75 85 LYS A C 1
ATOM 663 O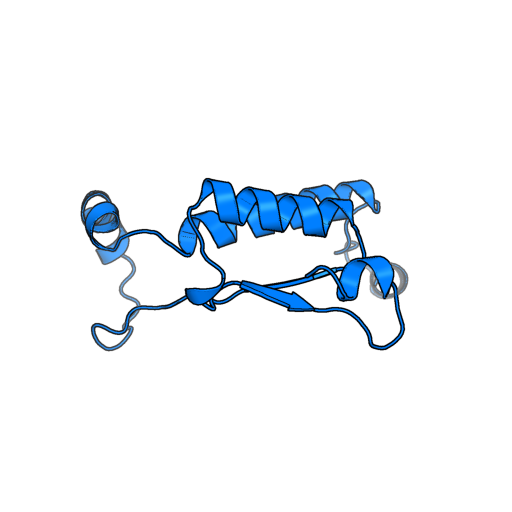 O . LYS A 1 85 ? -4.986 8.934 13.771 1.00 93.75 85 LYS A O 1
ATOM 668 N N . GLU A 1 86 ? -3.507 8.909 12.081 1.00 94.00 86 GLU A N 1
ATOM 669 C CA . GLU A 1 86 ? -3.652 10.328 11.717 1.00 94.00 86 GLU A CA 1
ATOM 670 C C . GLU A 1 86 ? -5.076 10.682 11.267 1.00 94.00 86 GLU A C 1
ATOM 672 O O . GLU A 1 86 ? -5.564 11.773 11.559 1.00 94.00 86 GLU A O 1
ATOM 677 N N . HIS A 1 87 ? -5.760 9.751 10.600 1.00 88.81 87 HIS A N 1
ATOM 678 C CA . HIS A 1 87 ? -7.138 9.916 10.136 1.00 88.81 87 HIS A CA 1
ATOM 679 C C . HIS A 1 87 ? -8.195 9.358 11.109 1.00 88.81 87 HIS A C 1
ATOM 681 O O . HIS A 1 87 ? -9.363 9.251 10.732 1.00 88.81 87 HIS A O 1
ATOM 687 N N . ASP A 1 88 ? -7.810 9.006 12.344 1.00 90.44 88 ASP A N 1
ATOM 688 C CA . ASP A 1 88 ? -8.666 8.372 13.365 1.00 90.44 88 ASP A CA 1
ATOM 689 C C . ASP A 1 88 ? -9.372 7.093 12.865 1.00 90.44 88 ASP A C 1
ATOM 691 O O . ASP A 1 88 ? -10.440 6.733 13.343 1.00 90.44 88 ASP A O 1
ATOM 695 N N . ILE A 1 89 ? -8.824 6.381 11.880 1.00 89.62 89 ILE A N 1
ATOM 696 C CA . ILE A 1 89 ? -9.396 5.129 11.368 1.00 89.62 89 ILE A CA 1
ATOM 697 C C . ILE A 1 89 ? -9.082 4.007 12.352 1.00 89.62 89 ILE A C 1
ATOM 699 O O . ILE A 1 89 ? -7.919 3.662 12.574 1.00 89.62 89 ILE A O 1
ATOM 703 N N . LYS A 1 90 ? -10.130 3.417 12.923 1.00 90.69 90 LYS A N 1
ATOM 704 C CA . LYS A 1 90 ? -10.011 2.360 13.924 1.00 90.69 90 LYS A CA 1
ATOM 705 C C . LYS A 1 90 ? -10.155 0.986 13.268 1.00 90.69 90 LYS A C 1
ATOM 707 O O . LYS A 1 90 ? -10.879 0.867 12.277 1.00 90.69 90 LYS A O 1
ATOM 712 N N . PRO A 1 91 ? -9.529 -0.074 13.805 1.00 89.00 91 PRO A N 1
ATOM 713 C CA . PRO A 1 91 ? -9.693 -1.429 13.275 1.00 89.00 91 PRO A CA 1
ATOM 714 C C . PRO A 1 91 ? -11.163 -1.875 13.195 1.00 89.00 91 PRO A C 1
ATOM 716 O O . PRO A 1 91 ? -11.560 -2.577 12.263 1.00 89.00 91 PRO A O 1
ATOM 719 N N . GLU A 1 92 ? -12.007 -1.411 14.122 1.00 89.50 92 GLU A N 1
ATOM 720 C CA . GLU A 1 92 ? -13.436 -1.736 14.163 1.00 89.50 92 GLU A CA 1
ATOM 721 C C . GLU A 1 92 ? -14.232 -1.093 13.020 1.00 89.50 92 GLU A C 1
ATOM 723 O O . GLU A 1 92 ? -15.319 -1.578 12.694 1.00 89.50 92 GLU A O 1
ATOM 728 N N . ASP A 1 93 ? -13.689 -0.048 12.381 1.00 86.25 93 ASP A N 1
ATOM 729 C CA . ASP A 1 93 ? -14.307 0.583 11.213 1.00 86.25 93 ASP A CA 1
ATOM 730 C C . ASP A 1 93 ? -14.313 -0.372 10.004 1.00 86.25 93 ASP A C 1
ATOM 732 O O . ASP A 1 93 ? -15.149 -0.219 9.111 1.00 86.25 93 ASP A O 1
ATOM 736 N N . LYS A 1 94 ? -13.419 -1.380 9.981 1.00 86.44 94 LYS A N 1
ATOM 737 C CA . LYS A 1 94 ? -13.309 -2.420 8.935 1.00 86.44 94 LYS A CA 1
ATOM 738 C C . LYS A 1 94 ? -13.195 -1.865 7.507 1.00 86.44 94 LYS A C 1
ATOM 740 O O . LYS A 1 94 ? -13.672 -2.474 6.552 1.00 86.44 94 LYS A O 1
ATOM 745 N N . VAL A 1 95 ? -12.559 -0.702 7.367 1.00 89.00 95 VAL A N 1
ATOM 746 C CA . VAL A 1 95 ? -12.323 -0.013 6.084 1.00 89.00 95 VAL A CA 1
ATOM 747 C C . VAL A 1 95 ? -10.904 -0.202 5.544 1.00 89.00 95 VAL A C 1
ATOM 749 O O . VAL A 1 95 ? -10.675 0.032 4.362 1.00 89.00 95 VAL A O 1
ATOM 752 N N . VAL A 1 96 ? -9.958 -0.650 6.375 1.00 92.56 96 VAL A N 1
ATOM 753 C CA . VAL A 1 96 ? -8.586 -0.985 5.969 1.00 92.56 96 VAL A CA 1
ATOM 754 C C . VAL A 1 96 ? -8.304 -2.436 6.33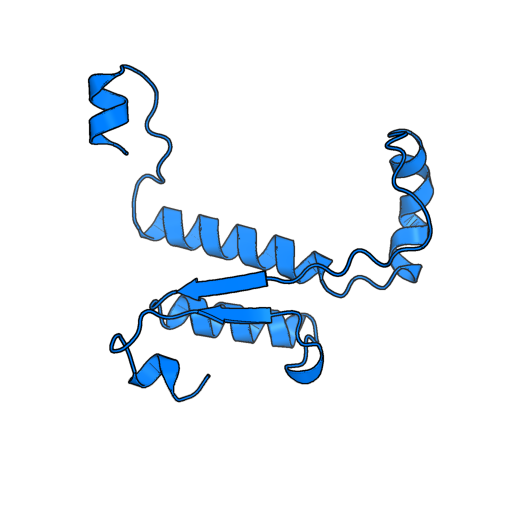6 1.00 92.56 96 VAL A C 1
ATOM 756 O O . VAL A 1 96 ? -8.547 -2.837 7.473 1.00 92.56 96 VAL A O 1
ATOM 759 N N . CYS A 1 97 ? -7.781 -3.213 5.393 1.00 94.25 97 CYS A N 1
ATOM 760 C CA . CYS A 1 97 ? -7.229 -4.541 5.646 1.00 94.25 97 CYS A CA 1
ATOM 761 C C . CYS A 1 97 ? -5.792 -4.646 5.127 1.00 94.25 97 CYS A C 1
ATOM 763 O O . CYS A 1 97 ? -5.386 -3.914 4.225 1.00 94.25 97 CYS A O 1
ATOM 765 N N . PHE A 1 98 ? -5.020 -5.569 5.694 1.00 96.06 98 PHE A N 1
ATOM 766 C CA . PHE A 1 98 ? -3.655 -5.863 5.265 1.00 96.06 98 PHE A CA 1
ATOM 767 C C . PHE A 1 98 ? -3.616 -7.226 4.575 1.00 96.06 98 PHE A C 1
ATOM 769 O O . PHE A 1 98 ? -4.258 -8.173 5.028 1.00 96.06 98 PHE A O 1
ATOM 776 N N . GLY A 1 99 ? -2.891 -7.311 3.460 1.00 94.44 99 GLY A N 1
ATOM 777 C CA . GLY A 1 99 ? -2.753 -8.529 2.665 1.00 94.44 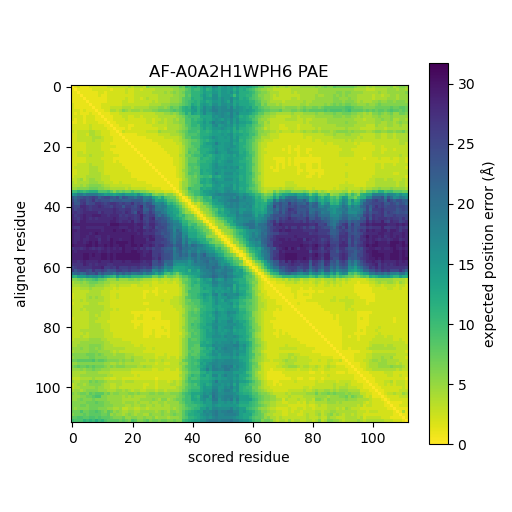99 GLY A CA 1
ATOM 778 C C . GLY A 1 99 ? -1.292 -8.944 2.528 1.00 94.44 99 GLY A C 1
ATOM 779 O O . GLY A 1 99 ? -0.452 -8.136 2.134 1.00 94.44 99 GLY A O 1
ATOM 780 N N . GLN A 1 100 ? -0.995 -10.208 2.821 1.00 95.38 100 GLN A N 1
ATOM 781 C CA . GLN A 1 100 ? 0.328 -10.809 2.649 1.00 95.38 100 GLN A CA 1
ATOM 782 C C . GLN A 1 100 ? 0.201 -12.201 2.020 1.00 95.38 100 GLN A C 1
ATOM 784 O O . GLN A 1 100 ? -0.823 -12.871 2.173 1.00 95.38 100 GLN A O 1
ATOM 789 N N . LEU A 1 101 ? 1.224 -12.625 1.272 1.00 95.44 101 LEU A N 1
ATOM 790 C CA . LEU A 1 101 ? 1.304 -13.981 0.731 1.00 95.44 101 LEU A CA 1
ATOM 791 C C . LEU A 1 101 ? 1.542 -14.994 1.859 1.00 95.44 101 LEU A C 1
ATOM 793 O O . LEU A 1 101 ? 2.355 -14.766 2.754 1.00 95.44 101 LEU A O 1
ATOM 797 N N . LEU A 1 102 ? 0.837 -16.126 1.798 1.00 93.50 102 LEU A N 1
ATOM 798 C CA . LEU A 1 102 ? 0.909 -17.180 2.809 1.00 93.50 102 LEU A CA 1
ATOM 799 C C . LEU A 1 102 ? 2.336 -17.741 2.931 1.00 93.50 102 LEU A C 1
ATOM 801 O O . LEU A 1 102 ? 2.920 -18.168 1.936 1.00 93.50 102 LEU A O 1
ATOM 805 N N . GLY A 1 103 ? 2.864 -17.778 4.158 1.00 92.12 103 GLY A N 1
ATOM 806 C CA . GLY A 1 103 ? 4.203 -18.293 4.465 1.00 92.12 103 GLY A CA 1
ATOM 807 C C . GLY A 1 103 ? 5.347 -17.329 4.137 1.00 92.12 103 GLY A C 1
ATOM 808 O O . GLY A 1 103 ? 6.508 -17.740 4.130 1.00 92.12 103 GLY A O 1
ATOM 809 N N . MET A 1 104 ? 5.045 -16.061 3.837 1.00 93.50 104 MET A N 1
ATOM 810 C CA . MET A 1 104 ? 6.043 -15.022 3.595 1.00 93.50 104 MET A CA 1
ATOM 811 C C . MET A 1 104 ? 5.964 -13.932 4.659 1.00 93.50 104 MET A C 1
ATOM 813 O O . MET A 1 104 ? 4.896 -13.391 4.926 1.00 93.50 104 MET A O 1
ATOM 817 N N . CYS A 1 105 ? 7.128 -13.552 5.191 1.00 90.38 105 CYS A N 1
ATOM 818 C CA . CYS A 1 105 ? 7.275 -12.455 6.150 1.00 90.38 105 CYS A CA 1
ATOM 819 C C . CYS A 1 105 ? 6.367 -12.579 7.386 1.00 90.38 105 CYS A C 1
ATOM 821 O O . CYS A 1 105 ? 5.861 -11.576 7.870 1.00 90.38 105 CYS A O 1
ATOM 823 N N . ASP A 1 106 ? 6.227 -13.784 7.944 1.00 92.00 106 ASP A N 1
ATOM 824 C CA . ASP A 1 106 ? 5.371 -14.069 9.109 1.00 92.00 106 ASP A CA 1
ATOM 825 C C . ASP A 1 106 ? 5.609 -13.140 10.317 1.00 92.00 106 ASP A C 1
ATOM 827 O O . ASP A 1 106 ? 4.684 -12.822 11.059 1.00 92.00 106 ASP A O 1
ATOM 831 N N . HIS A 1 107 ? 6.839 -12.651 10.495 1.00 91.75 107 HIS A N 1
ATOM 832 C CA . HIS A 1 107 ? 7.191 -11.668 11.525 1.00 91.75 107 HIS A CA 1
ATOM 833 C C . HIS A 1 107 ? 6.514 -10.298 11.331 1.00 91.75 107 HIS A C 1
ATOM 835 O O . HIS A 1 107 ? 6.364 -9.564 12.302 1.00 91.75 107 HIS A O 1
ATOM 841 N N . ILE A 1 108 ? 6.102 -9.966 10.105 1.00 92.50 108 ILE A N 1
ATOM 842 C CA . ILE A 1 108 ? 5.262 -8.810 9.768 1.00 92.50 108 ILE A CA 1
ATOM 843 C C . ILE A 1 108 ? 3.782 -9.204 9.835 1.00 92.50 108 ILE A C 1
ATOM 845 O O . ILE A 1 108 ? 2.986 -8.421 10.341 1.00 92.50 108 ILE A O 1
ATOM 849 N N . THR A 1 109 ? 3.413 -10.406 9.373 1.00 89.38 109 THR A N 1
ATOM 850 C CA . THR A 1 109 ? 2.016 -10.875 9.338 1.00 89.38 109 THR A CA 1
ATOM 851 C C . THR A 1 109 ? 1.392 -11.013 10.725 1.00 89.38 109 THR A C 1
ATOM 853 O O . THR A 1 109 ? 0.282 -10.546 10.947 1.00 89.38 109 THR A O 1
ATOM 856 N N . PHE A 1 110 ? 2.068 -11.690 11.659 1.00 89.75 110 PHE A N 1
ATOM 857 C CA . PHE A 1 110 ? 1.505 -12.015 12.975 1.00 89.75 110 PHE A CA 1
ATOM 858 C C . PHE A 1 110 ? 1.165 -10.818 13.879 1.00 89.75 110 PHE A C 1
ATOM 860 O O . PHE A 1 110 ? 0.192 -10.936 14.623 1.00 89.75 110 PHE A O 1
ATOM 867 N N . PRO A 1 111 ? 1.923 -9.704 13.889 1.00 90.62 111 PRO A N 1
ATOM 868 C CA . PRO A 1 111 ? 1.577 -8.541 14.709 1.00 90.62 111 PRO A CA 1
ATOM 869 C C . PRO A 1 111 ? 0.499 -7.614 14.114 1.00 90.62 111 PRO A C 1
ATOM 871 O O . PRO A 1 111 ? 0.186 -6.614 14.765 1.00 90.62 111 PRO A O 1
ATOM 874 N N . LEU A 1 112 ? -0.015 -7.883 12.904 1.00 86.50 112 LEU A N 1
ATOM 875 C CA . LEU A 1 112 ? -1.023 -7.051 12.224 1.00 86.50 112 LEU A CA 1
ATOM 876 C C . LEU A 1 112 ? -2.452 -7.210 12.754 1.00 86.50 112 LEU A C 1
ATOM 878 O O . LEU A 1 112 ? -2.816 -8.314 13.215 1.00 86.50 112 LEU A O 1
#

Organism: Spodoptera frugiperda (NCBI:txid7108)